Protein AF-A0A946TKW5-F1 (afdb_monomer_lite)

pLDDT: mean 77.25, std 12.83, range [43.81, 91.56]

Radius of gyration: 13.19 Å; chains: 1; bounding box: 31×21×40 Å

Secondary structure (DSSP, 8-state):
-----------EEEETTTT-EEEE----SS-SEEEEEETTTTEEEEEESSEEETTS-PPPPPHHHHHHHHT-

Structure (mmCIF, N/CA/C/O backbone):
data_AF-A0A946TKW5-F1
#
_entry.id   AF-A0A946TKW5-F1
#
loop_
_atom_site.group_PDB
_atom_site.id
_atom_site.type_symbol
_atom_site.label_atom_id
_atom_site.label_alt_id
_atom_site.label_comp_id
_atom_site.label_asym_id
_atom_site.label_entity_id
_atom_site.label_seq_id
_atom_site.pdbx_PDB_ins_code
_atom_site.Cartn_x
_atom_site.Cartn_y
_atom_site.Cartn_z
_atom_site.occupancy
_atom_site.B_iso_or_equiv
_atom_site.auth_seq_id
_atom_site.auth_comp_id
_atom_site.auth_asym_id
_atom_site.auth_atom_id
_atom_site.pdbx_PDB_model_num
ATOM 1 N N . MET A 1 1 ? -17.758 -4.397 26.945 1.00 43.81 1 MET A N 1
ATOM 2 C CA . MET A 1 1 ? -16.820 -3.591 26.142 1.00 43.81 1 MET A CA 1
ATOM 3 C C . MET A 1 1 ? -15.927 -4.587 25.441 1.00 43.81 1 MET A C 1
ATOM 5 O O . MET A 1 1 ? -15.105 -5.206 26.101 1.00 43.81 1 MET A O 1
ATOM 9 N N . GLU A 1 2 ? -16.214 -4.879 24.176 1.00 47.84 2 GLU A N 1
ATOM 10 C CA . GLU A 1 2 ? -15.415 -5.832 23.406 1.00 47.84 2 GLU A CA 1
ATOM 11 C C . GLU A 1 2 ? -14.018 -5.241 23.214 1.00 47.84 2 GLU A C 1
ATOM 13 O O . GLU A 1 2 ? -13.875 -4.087 22.808 1.00 47.84 2 GLU A O 1
ATOM 18 N N . ASN A 1 3 ? -12.996 -6.013 23.584 1.00 46.09 3 ASN A N 1
ATOM 19 C CA . ASN A 1 3 ? -11.610 -5.697 23.278 1.00 46.09 3 ASN A CA 1
ATOM 20 C C . ASN A 1 3 ? -11.484 -5.680 21.757 1.00 46.09 3 ASN A C 1
ATOM 22 O O . ASN A 1 3 ? -11.372 -6.731 21.131 1.00 46.09 3 ASN A O 1
ATOM 26 N N . VAL A 1 4 ? -11.539 -4.491 21.161 1.00 54.94 4 VAL A N 1
ATOM 27 C CA . VAL A 1 4 ? -11.157 -4.302 19.767 1.00 54.94 4 VAL A CA 1
ATOM 28 C C . VAL A 1 4 ? -9.649 -4.510 19.734 1.00 54.94 4 VAL A C 1
ATOM 30 O O . VAL A 1 4 ? -8.876 -3.579 19.962 1.00 54.94 4 VAL A O 1
ATOM 33 N N . GLU A 1 5 ? -9.222 -5.759 19.539 1.00 56.75 5 GLU A N 1
ATOM 34 C CA . GLU A 1 5 ? -7.858 -6.037 19.117 1.00 56.75 5 GLU A CA 1
ATOM 35 C C . GLU A 1 5 ? -7.591 -5.126 17.921 1.00 56.75 5 GLU A C 1
ATOM 37 O O . GLU A 1 5 ? -8.277 -5.190 16.901 1.00 56.75 5 GLU A O 1
ATOM 42 N N . LEU A 1 6 ? -6.629 -4.217 18.070 1.00 54.47 6 LEU A N 1
ATOM 43 C CA . LEU A 1 6 ? -6.090 -3.444 16.963 1.00 54.47 6 LEU A CA 1
ATOM 44 C C . LEU A 1 6 ? -5.444 -4.446 16.006 1.00 54.47 6 LEU A C 1
ATOM 46 O O . LEU A 1 6 ? -4.256 -4.746 16.122 1.00 54.47 6 LEU A O 1
ATOM 50 N N . VAL A 1 7 ? -6.241 -5.010 15.097 1.00 62.94 7 VAL A N 1
ATOM 51 C CA . VAL A 1 7 ? -5.758 -5.950 14.092 1.00 62.94 7 VAL A CA 1
ATOM 52 C C . VAL A 1 7 ? -4.765 -5.182 13.231 1.00 62.94 7 VAL A C 1
ATOM 54 O O . VAL A 1 7 ? -5.122 -4.288 12.464 1.00 62.94 7 VAL A O 1
ATOM 57 N N . LEU A 1 8 ? -3.482 -5.483 13.421 1.00 66.69 8 LEU A N 1
ATOM 58 C CA . LEU A 1 8 ? -2.430 -4.956 12.571 1.00 66.69 8 LEU A CA 1
ATOM 59 C C . LEU A 1 8 ? -2.617 -5.565 11.185 1.00 66.69 8 LEU A C 1
ATOM 61 O O . LEU A 1 8 ? -2.622 -6.789 11.039 1.00 66.69 8 LEU A O 1
ATOM 65 N N . CYS A 1 9 ? -2.769 -4.707 10.179 1.00 83.62 9 CYS A N 1
ATOM 66 C CA . CYS A 1 9 ? -2.867 -5.141 8.798 1.00 83.62 9 CYS A CA 1
ATOM 67 C C . CYS A 1 9 ? -1.645 -5.982 8.420 1.00 83.62 9 CYS A C 1
ATOM 69 O O . CYS A 1 9 ? -0.498 -5.562 8.595 1.00 83.62 9 CYS A O 1
ATOM 71 N N . LYS A 1 10 ? -1.908 -7.184 7.905 1.00 87.75 10 LYS A N 1
ATOM 72 C CA . LYS A 1 10 ? -0.873 -8.146 7.512 1.00 87.75 10 LYS A CA 1
ATOM 73 C C . LYS A 1 10 ? -0.478 -8.033 6.042 1.00 87.75 10 LYS A C 1
ATOM 75 O O . LYS A 1 10 ? 0.437 -8.742 5.647 1.00 87.75 10 LYS A O 1
ATOM 80 N N . ALA A 1 11 ? -1.120 -7.148 5.276 1.00 90.62 11 ALA A N 1
ATOM 81 C CA . ALA A 1 11 ? -0.873 -7.018 3.851 1.00 90.62 11 ALA A CA 1
ATOM 82 C C . ALA A 1 11 ? 0.570 -6.592 3.532 1.00 90.62 11 ALA A C 1
ATOM 84 O O 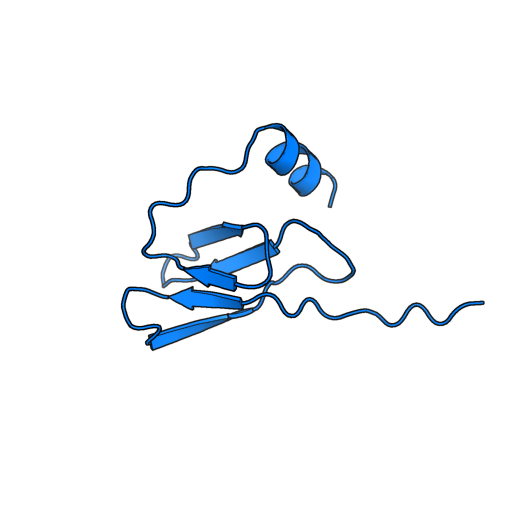. ALA A 1 11 ? 1.139 -5.712 4.200 1.00 90.62 11 ALA A O 1
ATOM 85 N N . ILE A 1 12 ? 1.146 -7.212 2.501 1.00 89.94 12 ILE A N 1
ATOM 86 C CA . ILE A 1 12 ? 2.545 -7.048 2.093 1.00 89.94 12 ILE A CA 1
ATOM 87 C C . ILE A 1 12 ? 2.629 -6.564 0.646 1.00 89.94 12 ILE A C 1
ATOM 89 O O . ILE A 1 12 ? 2.022 -7.130 -0.257 1.00 89.94 12 ILE A O 1
ATOM 93 N N . LEU A 1 13 ? 3.458 -5.550 0.425 1.00 89.44 13 LEU A N 1
ATOM 94 C CA . LEU A 1 13 ? 3.902 -5.130 -0.893 1.00 89.44 13 LEU A CA 1
ATOM 95 C C . LEU A 1 13 ? 5.291 -5.715 -1.175 1.00 89.44 13 LEU A C 1
ATOM 97 O O . LEU A 1 13 ? 6.230 -5.446 -0.427 1.00 89.44 13 LEU A O 1
ATOM 101 N N . TYR A 1 14 ? 5.443 -6.488 -2.243 1.00 89.94 14 TYR A N 1
ATOM 102 C CA . TYR A 1 14 ? 6.727 -7.000 -2.711 1.00 89.94 14 TYR A CA 1
ATOM 103 C C . TYR A 1 14 ? 7.322 -6.097 -3.797 1.00 89.94 14 TYR A C 1
ATOM 105 O O . TYR A 1 14 ? 6.613 -5.591 -4.666 1.00 89.94 14 TYR A O 1
ATOM 113 N N . HIS A 1 15 ? 8.638 -5.895 -3.766 1.00 85.81 15 HIS A N 1
ATOM 114 C CA . HIS A 1 15 ? 9.324 -5.019 -4.713 1.00 85.81 15 HIS A CA 1
ATOM 115 C C . HIS A 1 15 ? 9.973 -5.819 -5.856 1.00 85.81 15 HIS A C 1
ATOM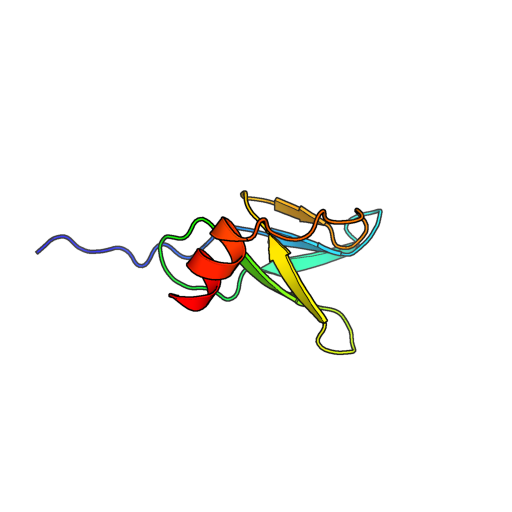 117 O O . HIS A 1 15 ? 10.884 -6.617 -5.611 1.00 85.81 15 HIS A O 1
ATOM 123 N N . GLY A 1 16 ? 9.540 -5.553 -7.096 1.00 68.94 16 GLY A N 1
ATOM 124 C CA . GLY A 1 16 ? 10.145 -6.057 -8.338 1.00 68.94 16 GLY A CA 1
ATOM 125 C C . GLY A 1 16 ? 9.985 -7.561 -8.629 1.00 68.94 16 GLY A C 1
ATOM 126 O O . GLY A 1 16 ? 9.597 -8.363 -7.776 1.00 68.94 16 GLY A O 1
ATOM 127 N N . ASN A 1 17 ? 10.327 -7.957 -9.864 1.00 60.50 17 ASN A N 1
ATOM 128 C CA . ASN A 1 17 ? 10.368 -9.364 -10.281 1.00 60.50 17 ASN A CA 1
ATOM 129 C C . ASN A 1 17 ? 11.485 -10.097 -9.523 1.00 60.50 17 ASN A C 1
ATOM 131 O O . ASN A 1 17 ? 12.666 -9.839 -9.741 1.00 60.50 17 ASN A O 1
ATOM 135 N N . GLY A 1 18 ? 11.097 -10.998 -8.618 1.00 61.81 18 GLY A N 1
ATOM 136 C CA . GLY A 1 18 ? 12.013 -11.740 -7.745 1.00 61.81 18 GLY A CA 1
ATOM 137 C C . GLY A 1 18 ? 11.895 -11.410 -6.253 1.00 61.81 18 GLY A C 1
ATOM 138 O O . GLY A 1 18 ? 12.613 -12.018 -5.465 1.00 61.81 18 GLY A O 1
ATOM 139 N N . HIS A 1 19 ? 10.997 -10.495 -5.855 1.00 65.00 19 HIS A N 1
ATOM 140 C CA . HIS A 1 19 ? 10.643 -10.221 -4.451 1.00 65.00 19 HIS A CA 1
ATOM 141 C C . HIS A 1 19 ? 11.852 -9.936 -3.537 1.00 65.00 19 HIS A C 1
ATOM 143 O O . HIS A 1 19 ? 11.930 -10.432 -2.413 1.00 65.00 19 HIS A O 1
ATOM 149 N N . GLN A 1 20 ? 12.812 -9.136 -4.011 1.00 67.81 20 GLN A N 1
ATOM 150 C CA . GLN A 1 20 ? 14.068 -8.893 -3.285 1.00 67.81 20 GLN A CA 1
ATOM 151 C C . GLN A 1 20 ? 13.863 -8.178 -1.943 1.00 67.81 20 GLN A C 1
ATOM 153 O O . GLN A 1 20 ? 14.649 -8.350 -1.013 1.00 67.81 20 GLN A O 1
ATOM 158 N N . SER A 1 21 ? 12.811 -7.368 -1.830 1.00 83.19 21 SER A N 1
ATOM 159 C CA . SER A 1 21 ? 12.431 -6.698 -0.588 1.00 83.19 21 SER A CA 1
ATOM 160 C C . SER A 1 21 ? 10.916 -6.528 -0.500 1.00 83.19 21 SER A C 1
ATOM 162 O O . SER A 1 21 ? 10.199 -6.705 -1.488 1.00 83.19 21 SER A O 1
ATOM 164 N N . LYS A 1 22 ? 10.427 -6.240 0.709 1.00 89.00 22 LYS A N 1
ATOM 165 C CA . LYS A 1 22 ? 9.001 -6.104 0.997 1.00 89.00 22 LYS A CA 1
ATOM 166 C C . LYS A 1 22 ? 8.717 -4.942 1.938 1.00 89.00 22 LYS A C 1
ATOM 168 O O . LYS A 1 22 ? 9.501 -4.697 2.856 1.00 89.00 22 LYS A O 1
ATOM 173 N N . THR A 1 23 ? 7.562 -4.312 1.767 1.00 90.06 23 THR A N 1
ATOM 174 C CA . THR A 1 23 ? 7.042 -3.249 2.633 1.00 90.06 23 THR A CA 1
ATOM 175 C C . THR A 1 23 ? 5.688 -3.650 3.200 1.00 90.06 23 THR A C 1
ATOM 177 O O . THR A 1 23 ? 4.858 -4.237 2.512 1.00 90.06 23 THR A O 1
ATOM 180 N N . LYS A 1 24 ? 5.454 -3.357 4.481 1.00 90.00 24 LYS A N 1
ATOM 181 C CA . LYS A 1 24 ? 4.155 -3.593 5.123 1.00 90.00 24 LYS A CA 1
ATOM 182 C C . LYS A 1 24 ? 3.213 -2.428 4.869 1.00 90.00 24 LYS A C 1
ATOM 184 O O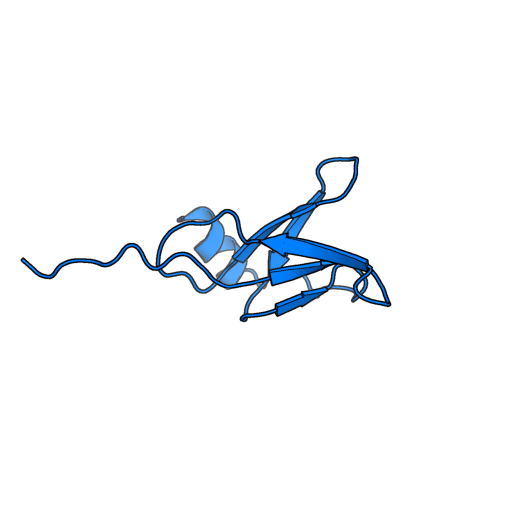 . LYS A 1 24 ? 3.652 -1.284 4.770 1.00 90.00 24 LYS A O 1
ATOM 189 N N . CYS A 1 25 ? 1.917 -2.713 4.856 1.00 91.56 25 CYS A N 1
ATOM 190 C CA . CYS A 1 25 ? 0.918 -1.658 4.857 1.00 91.56 25 CYS A CA 1
ATOM 191 C C . CYS A 1 25 ? 1.095 -0.700 6.056 1.00 91.56 25 CYS A C 1
ATOM 193 O O . CYS A 1 25 ? 1.304 -1.145 7.188 1.00 91.56 25 CYS A O 1
ATOM 195 N N . ARG A 1 26 ? 0.986 0.614 5.810 1.00 88.44 26 ARG A N 1
ATOM 196 C CA . ARG A 1 26 ? 1.051 1.664 6.846 1.00 88.44 26 ARG A CA 1
ATOM 197 C C . ARG A 1 26 ? -0.288 1.935 7.539 1.00 88.44 26 ARG A C 1
ATOM 199 O O . ARG A 1 26 ? -0.310 2.528 8.616 1.00 88.44 26 ARG A O 1
ATOM 206 N N . VAL A 1 27 ? -1.397 1.512 6.933 1.00 84.69 27 VAL A N 1
ATOM 207 C CA . VAL A 1 27 ? -2.753 1.757 7.437 1.00 84.69 27 VAL A CA 1
ATOM 208 C C . VAL A 1 27 ? -3.048 0.808 8.604 1.00 84.69 27 VAL A C 1
ATOM 210 O O . VAL A 1 27 ? -2.800 -0.399 8.525 1.00 84.69 27 VAL A O 1
ATOM 213 N N . LYS A 1 28 ? -3.556 1.352 9.714 1.00 82.19 28 LYS A N 1
ATOM 214 C CA . LYS A 1 28 ? -3.875 0.595 10.935 1.00 82.19 28 LYS A CA 1
ATOM 215 C C . LYS A 1 28 ? -5.360 0.229 10.976 1.00 82.19 28 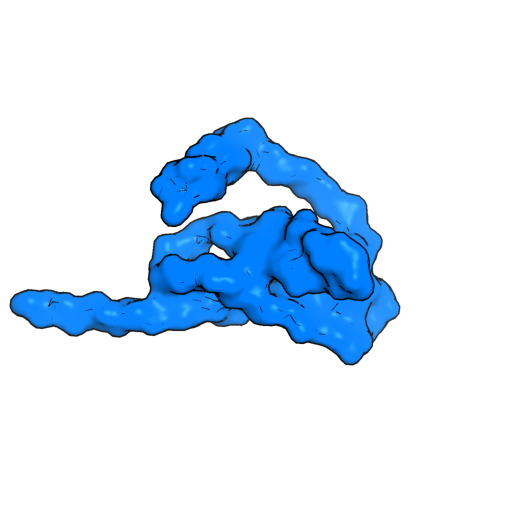LYS A C 1
ATOM 217 O O . LYS A 1 28 ? -6.187 0.966 10.455 1.00 82.19 28 LYS A O 1
ATOM 222 N N . GLY A 1 29 ? -5.690 -0.867 11.657 1.00 79.25 29 GLY A N 1
ATOM 223 C CA . GLY A 1 29 ? -7.068 -1.332 11.824 1.00 79.25 29 GLY A CA 1
ATOM 224 C C . GLY A 1 29 ? -7.544 -2.237 10.688 1.00 79.25 29 GLY A C 1
ATOM 225 O O . GLY A 1 29 ? -6.750 -2.707 9.874 1.00 79.25 29 GLY A O 1
ATOM 226 N N . ILE A 1 30 ? -8.851 -2.500 10.665 1.00 82.56 30 ILE A N 1
ATOM 227 C CA . ILE A 1 30 ? -9.496 -3.328 9.642 1.00 82.56 30 ILE A CA 1
ATOM 228 C C . ILE A 1 30 ? -9.744 -2.469 8.406 1.00 82.56 30 ILE A C 1
ATOM 230 O O . ILE A 1 30 ? -10.441 -1.458 8.484 1.00 82.56 30 ILE A O 1
ATOM 234 N N . HIS A 1 31 ? -9.190 -2.881 7.269 1.00 82.81 31 HIS A N 1
ATOM 235 C CA . HIS A 1 31 ? -9.369 -2.192 5.997 1.00 82.81 31 HIS A CA 1
ATOM 236 C C . HIS A 1 31 ? -9.211 -3.118 4.800 1.00 82.81 31 HIS A C 1
ATOM 238 O O . HIS A 1 31 ? -8.561 -4.158 4.877 1.00 82.81 31 HIS A O 1
ATOM 244 N N . THR A 1 32 ? -9.850 -2.725 3.702 1.00 84.12 32 THR A N 1
ATOM 245 C CA . THR A 1 32 ? -9.840 -3.434 2.416 1.00 84.12 32 THR A CA 1
ATOM 246 C C . THR A 1 32 ? -8.819 -2.861 1.440 1.00 84.12 32 THR A C 1
ATOM 248 O O . THR A 1 32 ? -8.440 -3.540 0.490 1.00 84.12 32 THR A O 1
ATOM 251 N N . ILE A 1 33 ? -8.393 -1.615 1.664 1.00 87.50 33 ILE A N 1
ATOM 252 C CA . ILE A 1 33 ? -7.440 -0.901 0.820 1.00 87.50 33 ILE A CA 1
ATOM 253 C C . ILE A 1 33 ? -6.176 -0.677 1.621 1.00 87.50 33 ILE A C 1
ATOM 255 O O . ILE A 1 33 ? -6.146 0.051 2.613 1.00 87.50 33 ILE A O 1
ATOM 259 N N . HIS A 1 34 ? -5.116 -1.301 1.148 1.00 89.19 34 HIS A N 1
ATOM 260 C CA . HIS A 1 34 ? -3.805 -1.226 1.743 1.00 89.19 34 HIS A CA 1
ATOM 261 C C . HIS A 1 34 ? -2.995 -0.153 1.037 1.00 89.19 34 HIS A C 1
ATOM 263 O O . HIS A 1 34 ? -3.161 0.087 -0.156 1.00 89.19 34 HIS A O 1
ATOM 269 N N . ASN A 1 35 ? -2.104 0.488 1.781 1.00 89.38 35 ASN A N 1
ATOM 270 C CA . ASN A 1 35 ? -1.190 1.476 1.241 1.00 89.38 35 ASN A CA 1
ATOM 271 C C . ASN A 1 35 ? 0.201 1.341 1.872 1.00 89.38 35 ASN A C 1
ATOM 273 O O . ASN A 1 35 ? 0.321 1.020 3.060 1.00 89.38 35 ASN A O 1
ATOM 277 N N . ALA A 1 36 ? 1.240 1.579 1.077 1.00 90.25 36 ALA A N 1
ATOM 278 C CA . ALA A 1 36 ? 2.632 1.595 1.500 1.00 90.25 36 ALA A CA 1
ATOM 279 C C . ALA A 1 36 ? 3.420 2.645 0.711 1.00 90.25 36 ALA A C 1
ATOM 281 O O . ALA A 1 36 ? 3.095 2.943 -0.438 1.00 90.25 36 ALA A O 1
ATOM 282 N N . ILE A 1 37 ? 4.477 3.156 1.343 1.00 87.38 37 ILE A N 1
ATOM 283 C CA . ILE A 1 37 ? 5.510 3.955 0.687 1.00 87.38 37 ILE A CA 1
ATOM 284 C C . ILE A 1 37 ? 6.695 3.034 0.408 1.00 87.38 37 ILE A C 1
ATOM 286 O O . ILE A 1 37 ? 7.154 2.348 1.323 1.00 87.38 37 ILE A O 1
ATOM 290 N N . TYR A 1 38 ? 7.191 3.018 -0.820 1.00 83.06 38 TYR A N 1
ATOM 291 C CA . TYR A 1 38 ? 8.309 2.184 -1.243 1.00 83.06 38 TYR A CA 1
ATOM 292 C C . TYR A 1 38 ? 9.246 2.950 -2.190 1.00 83.06 38 TYR A C 1
ATOM 294 O O . TYR A 1 38 ? 8.968 4.071 -2.604 1.00 83.06 38 TYR A O 1
ATOM 302 N N . GLY A 1 39 ? 10.391 2.347 -2.513 1.00 78.44 39 GLY A N 1
ATOM 303 C CA . GLY A 1 39 ? 11.380 2.961 -3.402 1.00 78.44 39 GLY A CA 1
ATOM 304 C C . GLY A 1 39 ? 12.183 4.097 -2.753 1.00 78.44 39 GLY A C 1
ATOM 305 O O . GLY A 1 39 ? 11.951 4.486 -1.609 1.00 78.44 39 GLY A O 1
ATOM 306 N N . HIS A 1 40 ? 13.182 4.594 -3.483 1.00 77.38 40 HIS A N 1
ATOM 307 C CA . HIS A 1 40 ? 14.050 5.692 -3.036 1.00 77.38 40 HIS A CA 1
ATOM 308 C C . HIS A 1 40 ? 13.319 7.044 -3.037 1.00 77.38 40 HIS A C 1
ATOM 310 O O . HIS A 1 40 ? 13.560 7.882 -2.172 1.00 77.38 40 HIS A O 1
ATOM 316 N N . ASP A 1 41 ? 12.384 7.222 -3.969 1.00 83.56 41 ASP A N 1
ATOM 317 C CA . ASP A 1 41 ? 11.691 8.492 -4.200 1.00 83.56 41 ASP A CA 1
ATOM 318 C C . ASP A 1 41 ? 10.363 8.595 -3.435 1.00 83.56 41 ASP A C 1
ATOM 320 O O . ASP A 1 41 ? 9.531 9.447 -3.737 1.00 83.56 41 ASP A O 1
ATOM 324 N N . TYR A 1 42 ? 10.173 7.743 -2.420 1.00 82.12 42 TYR A N 1
ATOM 325 C CA . TYR A 1 42 ? 8.955 7.675 -1.609 1.00 82.12 42 TYR A CA 1
ATOM 326 C C . TYR A 1 42 ? 7.690 7.474 -2.458 1.00 82.12 42 TYR A C 1
ATOM 328 O O . TYR A 1 42 ? 6.667 8.128 -2.245 1.00 82.12 42 TYR A O 1
ATOM 336 N N . GLU A 1 43 ? 7.756 6.552 -3.418 1.00 85.69 43 GLU A N 1
ATOM 337 C CA . GLU A 1 43 ? 6.613 6.183 -4.243 1.00 85.69 43 GLU A CA 1
ATOM 338 C C . GLU A 1 43 ? 5.505 5.596 -3.365 1.00 85.69 43 GLU A C 1
ATOM 340 O O . GLU A 1 43 ? 5.752 4.760 -2.494 1.00 85.69 43 GLU A O 1
ATOM 345 N N . GLU A 1 44 ? 4.264 6.021 -3.589 1.00 86.75 44 GLU A N 1
ATOM 346 C CA . GLU A 1 44 ? 3.112 5.464 -2.889 1.00 86.75 44 GLU A CA 1
ATOM 347 C C . GLU A 1 44 ? 2.384 4.460 -3.775 1.00 86.75 44 GLU A C 1
ATOM 349 O O . GLU A 1 44 ? 2.071 4.736 -4.933 1.00 86.75 44 GLU A O 1
ATOM 354 N N . MET A 1 45 ? 2.042 3.310 -3.202 1.00 86.12 45 MET A N 1
ATOM 355 C CA . MET A 1 45 ? 1.184 2.329 -3.853 1.00 86.12 45 MET A CA 1
ATOM 356 C C . MET A 1 45 ? 0.034 1.950 -2.939 1.00 86.12 45 MET A C 1
ATOM 358 O O . MET A 1 45 ? 0.217 1.708 -1.744 1.00 86.12 45 MET A O 1
ATOM 362 N N . SER A 1 46 ? -1.149 1.865 -3.545 1.00 88.19 46 SER A N 1
ATOM 363 C CA . SER A 1 46 ? -2.346 1.335 -2.908 1.00 88.19 46 SER A CA 1
ATOM 364 C C . SER A 1 46 ? -2.805 0.076 -3.632 1.00 88.19 46 SER A C 1
ATOM 366 O O . SER A 1 46 ? -2.742 0.020 -4.859 1.00 88.19 46 SER A O 1
ATOM 368 N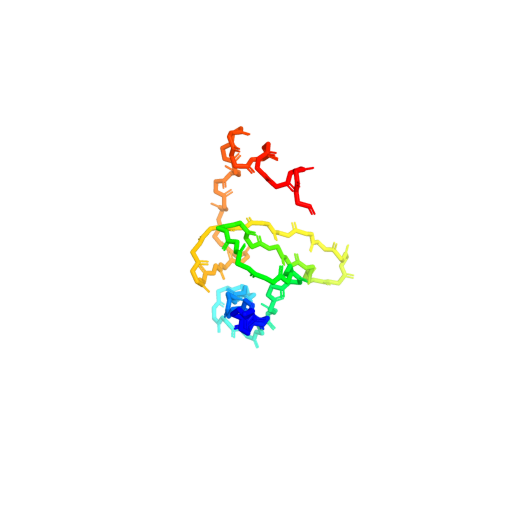 N . TRP A 1 47 ? -3.256 -0.927 -2.887 1.00 87.00 47 TRP A N 1
ATOM 369 C CA . TRP A 1 47 ? -3.701 -2.208 -3.437 1.00 87.00 47 TRP A CA 1
ATOM 370 C C . TRP A 1 47 ? -4.816 -2.825 -2.591 1.00 87.00 47 TRP A C 1
ATOM 372 O O . TRP A 1 47 ? -5.099 -2.374 -1.481 1.00 87.00 47 TRP A O 1
ATOM 382 N N . VAL A 1 48 ? -5.450 -3.864 -3.129 1.00 87.06 48 VAL A N 1
ATOM 383 C CA . VAL A 1 48 ? -6.461 -4.675 -2.439 1.00 87.06 48 VAL A CA 1
ATOM 384 C C . VAL A 1 48 ? -5.968 -6.114 -2.353 1.00 87.06 48 VAL A C 1
ATOM 386 O O . VAL A 1 48 ? -5.347 -6.607 -3.292 1.00 87.06 48 VAL A O 1
ATOM 389 N N . GLY A 1 49 ? -6.278 -6.783 -1.242 1.00 86.25 49 GLY A N 1
ATOM 390 C CA . GLY A 1 49 ? -5.863 -8.158 -0.971 1.00 86.25 49 GLY A CA 1
ATOM 391 C C . GLY A 1 49 ? -4.558 -8.241 -0.182 1.00 86.25 49 GLY A C 1
ATOM 392 O O . GLY A 1 49 ? -3.834 -7.262 -0.013 1.00 86.25 49 GLY A O 1
ATOM 393 N N . ASP A 1 50 ? -4.244 -9.437 0.307 1.00 88.31 50 ASP A N 1
ATOM 394 C CA . ASP A 1 50 ? -3.170 -9.617 1.289 1.00 88.31 50 ASP A CA 1
ATOM 395 C C . ASP A 1 50 ? -1.759 -9.375 0.721 1.00 88.31 50 ASP A C 1
ATOM 397 O O . ASP A 1 50 ? -0.825 -9.103 1.477 1.00 88.31 50 ASP A O 1
ATOM 401 N N . GLU A 1 51 ? -1.579 -9.430 -0.601 1.00 88.06 51 GLU A N 1
ATOM 402 C CA . GLU A 1 51 ? -0.276 -9.293 -1.253 1.00 88.06 51 GLU A CA 1
ATOM 403 C C . GLU A 1 51 ? -0.365 -8.509 -2.572 1.00 88.06 51 GLU A C 1
ATOM 405 O O . GLU A 1 51 ? -1.323 -8.664 -3.329 1.00 88.06 51 GLU A O 1
ATOM 410 N N . ALA A 1 52 ? 0.651 -7.692 -2.872 1.00 87.56 52 ALA A N 1
ATOM 411 C CA . ALA A 1 52 ? 0.806 -7.009 -4.162 1.00 87.56 52 ALA A CA 1
ATOM 412 C C . ALA A 1 52 ? 2.280 -6.875 -4.576 1.00 87.56 52 ALA A C 1
ATOM 414 O O . ALA A 1 52 ? 3.175 -7.068 -3.754 1.00 87.56 52 ALA A O 1
ATOM 415 N N . CYS A 1 53 ? 2.547 -6.527 -5.842 1.00 85.88 53 CYS A N 1
ATOM 416 C CA . CYS A 1 53 ? 3.905 -6.369 -6.370 1.00 85.88 53 CYS A CA 1
ATOM 417 C C . CYS A 1 53 ? 4.057 -5.088 -7.207 1.00 85.88 53 CYS A C 1
ATOM 419 O O . CYS A 1 53 ? 3.230 -4.797 -8.068 1.00 85.88 53 CYS A O 1
ATOM 421 N N . THR A 1 54 ? 5.140 -4.336 -6.987 1.00 79.56 54 THR A N 1
ATOM 422 C CA . THR A 1 54 ? 5.401 -3.043 -7.657 1.00 79.56 54 THR A CA 1
ATOM 423 C C . THR A 1 54 ? 5.809 -3.174 -9.131 1.00 79.56 54 THR A C 1
ATOM 425 O O . THR A 1 54 ? 5.872 -2.176 -9.840 1.00 79.56 54 THR A O 1
ATOM 428 N N . GLY A 1 55 ? 6.101 -4.394 -9.603 1.00 66.12 55 GLY A N 1
ATOM 429 C CA . GLY A 1 55 ? 6.503 -4.680 -10.987 1.00 66.12 55 GLY A CA 1
ATOM 430 C C . GLY A 1 55 ? 5.371 -5.142 -11.909 1.00 66.12 55 GLY A C 1
ATOM 431 O O . GLY A 1 55 ? 5.574 -5.236 -13.118 1.00 66.12 55 GLY A O 1
ATOM 432 N N . PHE A 1 56 ? 4.189 -5.434 -11.360 1.00 55.31 56 PHE A N 1
ATOM 433 C CA . PHE A 1 56 ? 2.992 -5.632 -12.169 1.00 55.31 56 PHE A CA 1
ATOM 434 C C . PHE A 1 56 ? 2.404 -4.253 -12.452 1.00 55.31 56 PHE A C 1
ATOM 436 O O . PHE A 1 56 ? 2.296 -3.435 -11.542 1.00 55.31 56 PHE A O 1
ATOM 443 N N . PHE A 1 57 ? 2.059 -3.978 -13.712 1.00 49.19 57 PHE A N 1
ATOM 444 C CA . PHE A 1 57 ? 1.275 -2.801 -14.078 1.00 49.19 57 PHE A CA 1
ATOM 445 C C . PHE A 1 57 ? -0.037 -2.865 -13.296 1.00 49.19 57 PHE A C 1
ATOM 447 O O . PHE A 1 57 ? -0.971 -3.551 -13.701 1.00 49.19 57 PHE A O 1
ATOM 454 N N . ASN A 1 58 ? -0.068 -2.234 -12.125 1.00 58.00 58 ASN A N 1
ATOM 455 C CA . ASN A 1 58 ? -1.253 -2.223 -11.295 1.00 58.00 58 ASN A CA 1
ATOM 456 C C . ASN A 1 58 ? -2.306 -1.444 -12.067 1.00 58.00 58 ASN A C 1
ATOM 458 O O . ASN A 1 58 ? -2.101 -0.269 -12.388 1.00 58.00 58 ASN A O 1
ATOM 462 N N . GLU A 1 59 ? -3.422 -2.098 -12.384 1.00 58.78 59 GLU A N 1
ATOM 463 C CA . GLU A 1 59 ? -4.616 -1.351 -12.737 1.00 58.78 59 GLU A CA 1
ATOM 464 C C . GLU A 1 59 ? -4.859 -0.330 -11.618 1.00 58.78 59 GLU A C 1
ATOM 466 O O . GLU A 1 59 ? -4.793 -0.684 -10.433 1.00 58.78 59 GLU A O 1
ATOM 471 N N . PRO A 1 60 ? -5.065 0.952 -11.959 1.00 65.94 60 PRO A N 1
ATOM 472 C CA . PRO A 1 60 ? -5.344 1.957 -10.952 1.00 65.94 60 PRO A CA 1
ATOM 473 C C . PRO A 1 60 ? -6.577 1.534 -10.151 1.00 65.94 60 PRO A C 1
ATOM 475 O O . PRO A 1 60 ? -7.510 0.948 -10.704 1.00 65.94 60 PRO A O 1
ATOM 478 N N . LEU A 1 61 ? -6.602 1.862 -8.854 1.00 73.25 61 LEU A N 1
ATOM 479 C CA . LEU A 1 61 ? -7.793 1.668 -8.026 1.00 73.25 61 LEU A CA 1
ATOM 480 C C . LEU A 1 61 ? -9.028 2.194 -8.769 1.00 73.25 61 LEU A C 1
ATOM 482 O O . LEU A 1 61 ? -9.007 3.305 -9.310 1.00 73.25 61 LEU A O 1
ATOM 486 N N . SER A 1 62 ? -10.119 1.432 -8.761 1.00 81.38 62 SER A N 1
ATOM 487 C CA . SER A 1 62 ? -11.404 1.924 -9.262 1.00 81.38 62 SER A CA 1
ATOM 488 C C . SER A 1 62 ? -11.820 3.193 -8.509 1.00 81.38 62 SER A C 1
ATOM 490 O O . SER A 1 62 ? -11.430 3.398 -7.358 1.00 81.38 62 SER A O 1
ATOM 492 N N . LEU A 1 63 ? -12.653 4.041 -9.121 1.00 81.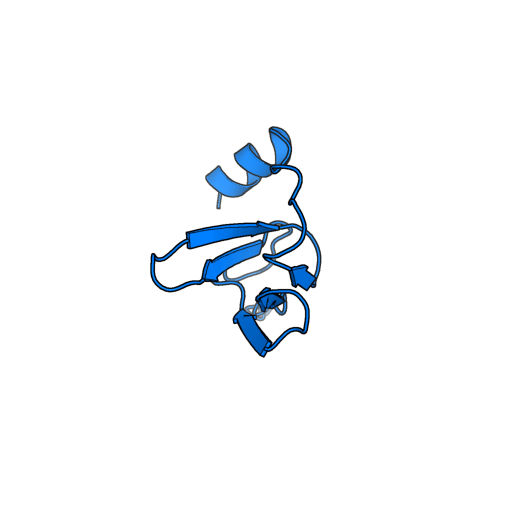88 63 LEU A N 1
ATOM 493 C CA . LEU A 1 63 ? -13.129 5.281 -8.485 1.00 81.88 63 LEU A CA 1
ATOM 494 C C . LEU A 1 63 ? -13.725 5.032 -7.092 1.00 81.88 63 LEU A C 1
ATOM 496 O O . LEU A 1 63 ? -13.426 5.765 -6.155 1.00 81.88 63 LEU A O 1
ATOM 500 N N . LYS A 1 64 ? -14.488 3.945 -6.939 1.00 83.12 64 LYS A N 1
ATOM 501 C CA . LYS A 1 64 ? -15.061 3.537 -5.653 1.00 83.12 64 LYS A CA 1
ATOM 502 C C . LYS A 1 64 ? -13.978 3.266 -4.602 1.00 83.12 64 LYS A C 1
ATOM 504 O O . LYS A 1 64 ? -14.079 3.753 -3.482 1.00 83.12 64 LYS A O 1
ATOM 509 N N . GLN A 1 65 ? -12.927 2.535 -4.968 1.00 79.31 65 GLN A N 1
ATOM 510 C CA . GLN A 1 65 ? -11.806 2.257 -4.067 1.00 79.31 65 GLN A CA 1
ATOM 511 C C . GLN A 1 65 ? -11.032 3.542 -3.727 1.00 79.31 65 GLN A C 1
ATOM 513 O O . GLN A 1 65 ? -10.642 3.755 -2.584 1.00 79.31 65 GLN A O 1
ATOM 518 N N . GLN A 1 66 ? -10.854 4.454 -4.684 1.00 77.19 66 GLN A N 1
ATOM 519 C CA . GLN A 1 66 ? -10.224 5.749 -4.404 1.00 77.19 66 GLN A CA 1
ATOM 520 C C . GLN A 1 66 ? -11.038 6.589 -3.406 1.00 77.19 66 GLN A C 1
ATOM 522 O O . GLN A 1 66 ? -10.464 7.252 -2.543 1.00 77.19 66 GLN A O 1
ATOM 527 N N . GLU A 1 67 ? -12.368 6.579 -3.513 1.00 83.19 67 GLU A N 1
ATOM 528 C CA . GLU A 1 67 ? -13.253 7.259 -2.562 1.00 83.19 67 GLU A CA 1
ATOM 529 C C . GLU A 1 67 ? -13.219 6.623 -1.172 1.00 83.19 67 GLU A C 1
ATOM 531 O O . GLU A 1 67 ? -13.201 7.348 -0.179 1.00 83.19 67 GLU A O 1
ATOM 536 N N . GLU A 1 68 ? -13.188 5.290 -1.095 1.00 77.62 68 GLU A N 1
ATOM 537 C CA . GLU A 1 68 ? -13.029 4.554 0.163 1.00 77.62 68 GLU A CA 1
ATOM 538 C C . GLU A 1 68 ? -11.705 4.919 0.847 1.00 77.62 68 GLU A C 1
ATOM 540 O O . GLU A 1 68 ? -11.716 5.250 2.029 1.00 77.62 68 GLU A O 1
ATOM 545 N N . TYR A 1 69 ? -10.598 4.980 0.099 1.00 72.75 69 TYR A N 1
ATOM 546 C CA . TYR A 1 69 ? -9.289 5.382 0.626 1.00 72.75 69 TYR A CA 1
ATOM 547 C C . TYR A 1 69 ? -9.285 6.805 1.199 1.00 72.75 69 TYR A C 1
ATOM 549 O O . TYR A 1 69 ? -8.735 7.038 2.267 1.00 72.75 69 TYR A O 1
ATOM 557 N N . LYS A 1 70 ? -9.936 7.766 0.531 1.00 76.31 70 LYS A N 1
ATOM 558 C CA . LYS A 1 70 ? -9.997 9.167 0.997 1.00 76.31 70 LYS A CA 1
ATOM 559 C C . LYS A 1 70 ? -10.772 9.359 2.305 1.00 76.31 70 LYS A C 1
ATOM 561 O O . LYS A 1 70 ? -10.686 10.432 2.895 1.00 76.31 70 LYS A O 1
ATOM 566 N N . ARG A 1 71 ? -11.594 8.385 2.704 1.00 71.81 71 ARG A N 1
ATOM 567 C CA . ARG A 1 71 ? -12.406 8.433 3.933 1.00 71.81 71 ARG A CA 1
ATOM 568 C C . ARG A 1 71 ? -11.689 7.833 5.145 1.00 71.81 71 ARG A C 1
ATOM 570 O O . ARG A 1 71 ? -12.236 7.915 6.243 1.00 71.81 71 ARG A O 1
ATOM 577 N N . MET A 1 72 ? -10.538 7.202 4.925 1.00 63.69 72 MET A N 1
ATOM 578 C CA . MET A 1 72 ? -9.676 6.624 5.957 1.00 63.69 72 MET A CA 1
ATOM 579 C C . MET A 1 72 ? -8.690 7.659 6.488 1.00 63.69 72 MET A C 1
ATOM 581 O O . MET A 1 72 ? -8.387 7.578 7.698 1.00 63.69 72 MET A O 1
#

Foldseek 3Di:
DDPQPFPAQQAKEAEDDPRPDIDAFPDTHDDQKGWDQDDPVRDIDIDGDRYYYPHPPDDPDDPVVVVVVVVD

Sequence (72 aa):
MENVELVLCKAILYHGNGHQSKTKCRVKGIHTIHNAIYGHDYEEMSWVGDEACTGFFNEPLSLKQQEEYKRM